Protein AF-C6IWS1-F1 (afdb_monomer_lite)

pLDDT: mean 84.77, std 17.76, range [35.88, 97.5]

Sequence (103 aa):
MAEHKGQDNEITSKDKYSTTLEITSLSGERTFRQISFFKEVGQAPNMGDFIQLIKTELGEEVEIETLQPYWVFKTVLGHPTNIKNIRVVRTMKDNTFQKVTLL

Radius of gyration: 18.05 Å; chains: 1; bounding box: 30×35×63 Å

Foldseek 3Di:
DDDPPDPPQPFQKKWKKKWWKWWQFPVRDTDIDIDMDIDGPPDDDDPVNVQVVCCVPVVFHWDFDDDPPWTKIAGDPPPDDRTGIMTTDDMDIPPVDTDGDGD

Secondary structure (DSSP, 8-state):
-----------EEEEEEEEEEEEEETT--EEEEEEEEEEETTPPP-HHHHHHHHHHHH---EEEEE-SSS-EEEEPTTS--SEEEEEEEEEEE-TT--EEE--

Structure (mmCIF, N/CA/C/O backbone):
data_AF-C6IWS1-F1
#
_entry.id   AF-C6IWS1-F1
#
loop_
_atom_site.group_PDB
_atom_site.id
_atom_site.type_symbol
_atom_site.label_atom_id
_atom_site.label_alt_id
_atom_site.label_comp_id
_atom_site.label_asym_id
_atom_site.label_entity_id
_atom_site.label_seq_id
_atom_site.pdbx_PDB_ins_code
_atom_site.Cartn_x
_atom_site.Cartn_y
_atom_site.Cartn_z
_atom_site.occupancy
_atom_site.B_iso_or_equiv
_atom_site.auth_seq_id
_atom_site.auth_comp_id
_atom_site.auth_asym_id
_atom_site.auth_atom_id
_atom_site.pdbx_PDB_model_num
ATOM 1 N N . MET A 1 1 ? 5.738 25.573 48.017 1.00 38.41 1 MET A N 1
ATOM 2 C CA . MET A 1 1 ? 4.521 25.088 47.337 1.00 38.41 1 MET A CA 1
ATOM 3 C C . MET A 1 1 ? 4.994 24.301 46.132 1.00 38.41 1 MET A C 1
ATOM 5 O O . MET A 1 1 ? 5.555 24.901 45.230 1.00 38.41 1 MET A O 1
ATOM 9 N N . ALA A 1 2 ? 4.946 22.971 46.205 1.00 35.88 2 ALA A N 1
ATOM 10 C CA . ALA A 1 2 ? 5.391 22.096 45.126 1.00 35.88 2 ALA A CA 1
ATOM 11 C C . ALA A 1 2 ? 4.188 21.796 44.225 1.00 35.88 2 ALA A C 1
ATOM 13 O O . ALA A 1 2 ? 3.195 21.242 44.691 1.00 35.88 2 ALA A O 1
ATOM 14 N N . GLU A 1 3 ? 4.262 22.209 42.963 1.00 39.03 3 GLU A N 1
ATOM 15 C CA . GLU A 1 3 ? 3.278 21.863 41.942 1.00 39.03 3 GLU A CA 1
ATOM 16 C C . GLU A 1 3 ? 3.522 20.418 41.495 1.00 39.03 3 GLU A C 1
ATOM 18 O O . GLU A 1 3 ? 4.516 20.105 40.838 1.00 39.03 3 GLU A O 1
ATOM 23 N N . HIS A 1 4 ? 2.613 19.520 41.871 1.00 39.94 4 HIS A N 1
ATOM 24 C CA . HIS A 1 4 ? 2.495 18.208 41.251 1.00 39.94 4 HIS A CA 1
ATOM 25 C C . HIS A 1 4 ? 1.990 18.393 39.814 1.00 39.94 4 HIS A C 1
ATOM 27 O O . HIS A 1 4 ? 0.794 18.567 39.590 1.00 39.94 4 HIS A O 1
ATOM 33 N N . LYS A 1 5 ? 2.893 18.350 38.829 1.00 41.19 5 LYS A N 1
ATOM 34 C CA . LYS A 1 5 ? 2.515 18.097 37.433 1.00 41.19 5 LYS A CA 1
ATOM 35 C C . LYS A 1 5 ? 2.123 16.627 37.316 1.00 41.19 5 LYS A C 1
ATOM 37 O O . LYS A 1 5 ? 2.993 15.758 37.328 1.00 41.19 5 LYS A O 1
ATOM 42 N N . GLY A 1 6 ? 0.821 16.360 37.256 1.00 40.94 6 GLY A N 1
ATOM 43 C CA . GLY A 1 6 ? 0.311 15.068 36.814 1.00 40.94 6 GLY A CA 1
ATOM 44 C C . GLY A 1 6 ? 0.860 14.777 35.420 1.00 40.94 6 GLY A C 1
ATOM 45 O O . GLY A 1 6 ? 0.783 15.623 34.532 1.00 40.94 6 GLY A O 1
ATOM 46 N N . GLN A 1 7 ? 1.489 13.619 35.256 1.00 42.38 7 GLN A N 1
ATOM 47 C CA . GLN A 1 7 ? 1.710 13.050 33.936 1.00 42.38 7 GLN A CA 1
ATOM 48 C C . GLN A 1 7 ? 0.332 12.633 33.425 1.00 42.38 7 GLN A C 1
ATOM 50 O O . GLN A 1 7 ? -0.258 11.685 33.940 1.00 42.38 7 GLN A O 1
ATOM 55 N N . ASP A 1 8 ? -0.213 13.390 32.476 1.00 39.28 8 ASP A N 1
ATOM 56 C CA . ASP A 1 8 ? -1.368 12.955 31.703 1.00 39.28 8 ASP A CA 1
ATOM 57 C C . ASP A 1 8 ? -0.926 11.737 30.880 1.00 39.28 8 ASP A C 1
ATOM 59 O O . ASP A 1 8 ? -0.294 11.870 29.831 1.00 39.28 8 ASP A O 1
ATOM 63 N N . ASN A 1 9 ? -1.197 10.535 31.390 1.00 45.12 9 ASN A N 1
ATOM 64 C CA . ASN A 1 9 ? -1.063 9.297 30.630 1.00 45.12 9 ASN A CA 1
ATOM 65 C C . ASN A 1 9 ? -2.111 9.322 29.508 1.00 45.12 9 ASN A C 1
ATOM 67 O O . ASN A 1 9 ? -3.259 8.907 29.690 1.00 45.12 9 ASN A O 1
ATOM 71 N N . GLU A 1 10 ? -1.739 9.871 28.355 1.00 51.94 10 GLU A N 1
ATOM 72 C CA . GLU A 1 10 ? -2.597 9.944 27.179 1.00 51.94 10 GLU A CA 1
ATOM 73 C C . GLU A 1 10 ? -2.844 8.518 26.659 1.00 51.94 10 GLU A C 1
ATOM 75 O O . GLU A 1 10 ? -1.956 7.857 26.118 1.00 51.94 10 GLU A O 1
ATOM 80 N N . ILE A 1 11 ? -4.060 8.002 26.862 1.00 54.16 11 ILE A N 1
ATOM 81 C CA . ILE A 1 11 ? -4.461 6.685 26.355 1.00 54.16 11 ILE A CA 1
ATOM 82 C C . ILE A 1 11 ? -4.619 6.790 24.839 1.00 54.16 11 ILE A C 1
ATOM 84 O O . ILE A 1 11 ? -5.693 7.113 24.327 1.00 54.16 11 ILE A O 1
ATOM 88 N N . THR A 1 12 ? -3.555 6.494 24.098 1.00 64.25 12 THR A N 1
ATOM 89 C CA . THR A 1 12 ? -3.608 6.433 22.636 1.00 64.25 12 THR A CA 1
ATOM 90 C C . THR A 1 12 ? -4.254 5.112 22.208 1.00 64.25 12 THR A C 1
ATOM 92 O O . THR A 1 12 ? -3.614 4.057 22.119 1.00 64.25 12 THR A O 1
ATOM 95 N N . SER A 1 13 ? -5.566 5.141 21.984 1.00 76.81 13 SER A N 1
ATOM 96 C CA . SER A 1 13 ? -6.309 3.984 21.477 1.00 76.81 13 SER A CA 1
ATOM 97 C C . SER A 1 13 ? -6.126 3.867 19.964 1.00 76.81 13 SER A C 1
ATOM 99 O O . SER A 1 13 ? -6.320 4.844 19.242 1.00 76.81 13 SER A O 1
ATOM 101 N N . LYS A 1 14 ? -5.793 2.666 19.465 1.00 87.31 14 LYS A N 1
ATOM 102 C CA . LYS A 1 14 ? -5.548 2.432 18.030 1.00 87.31 14 LYS A CA 1
ATOM 103 C C . LYS A 1 14 ? -6.510 1.415 17.420 1.00 87.31 14 LYS A C 1
ATOM 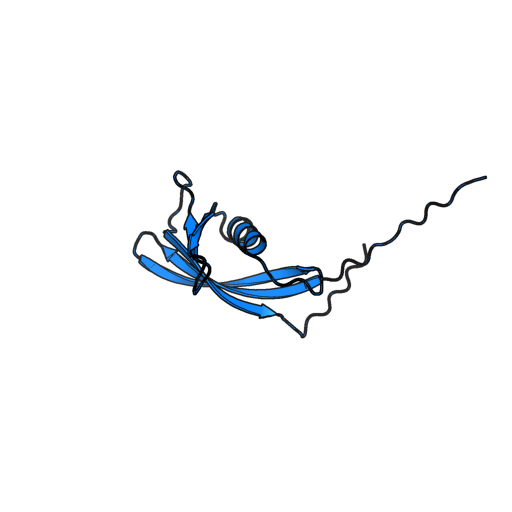105 O O . LYS A 1 14 ? -6.668 0.313 17.941 1.00 87.31 14 LYS A O 1
ATOM 110 N N . ASP A 1 15 ? -7.069 1.765 16.267 1.00 90.31 15 ASP A N 1
ATOM 111 C CA . ASP A 1 15 ? -7.778 0.862 15.366 1.00 90.31 15 ASP A CA 1
ATOM 112 C C . ASP A 1 15 ? -6.775 0.079 14.509 1.00 90.31 15 ASP A C 1
ATOM 114 O O . ASP A 1 15 ? -5.778 0.624 14.028 1.00 90.31 15 ASP A O 1
ATOM 118 N N . LYS A 1 16 ? -7.053 -1.205 14.273 1.00 93.31 16 LYS A N 1
ATOM 119 C CA . LYS A 1 16 ? -6.266 -2.047 13.367 1.00 93.31 16 LYS A CA 1
ATOM 120 C C . LYS A 1 16 ? -6.959 -2.158 12.017 1.00 93.31 16 LYS A C 1
ATOM 122 O O . LYS A 1 16 ? -8.159 -2.415 11.939 1.00 93.31 16 LYS A O 1
ATOM 127 N N . TYR A 1 17 ? -6.182 -2.019 10.955 1.00 94.94 17 TYR A N 1
ATOM 128 C CA . TYR A 1 17 ? -6.617 -2.195 9.579 1.00 94.94 17 TYR A CA 1
ATOM 129 C C . TYR A 1 17 ? -5.786 -3.278 8.904 1.00 94.94 17 TYR A C 1
ATOM 131 O O . TYR A 1 17 ? -4.603 -3.442 9.194 1.00 94.94 17 TYR A O 1
ATOM 139 N N . SER A 1 18 ? -6.403 -4.003 7.977 1.00 95.88 18 SER A N 1
ATOM 140 C CA . SER A 1 18 ? -5.729 -4.907 7.054 1.00 95.88 18 SER A CA 1
ATOM 141 C C . SER A 1 18 ? -5.968 -4.432 5.628 1.00 95.88 18 SER A C 1
ATOM 143 O O . SER A 1 18 ? -7.115 -4.232 5.225 1.00 95.88 18 SER A O 1
ATOM 145 N N . THR A 1 19 ? -4.896 -4.238 4.866 1.00 96.25 19 THR A N 1
ATOM 146 C CA . THR A 1 19 ? -4.948 -3.838 3.461 1.00 96.25 19 THR A CA 1
ATOM 147 C C . THR A 1 19 ? -4.317 -4.889 2.559 1.00 96.25 19 THR A C 1
ATOM 149 O O . THR A 1 19 ? -3.393 -5.592 2.959 1.00 96.25 19 THR A O 1
ATOM 152 N N . THR A 1 20 ? -4.840 -5.018 1.344 1.00 97.00 20 THR A N 1
ATOM 153 C CA . THR A 1 20 ? -4.270 -5.834 0.270 1.00 97.00 20 THR A CA 1
ATOM 154 C C . THR A 1 20 ? -3.670 -4.912 -0.777 1.00 97.00 20 THR A C 1
ATOM 156 O O . THR A 1 20 ? -4.383 -4.091 -1.363 1.00 97.00 20 THR A O 1
ATOM 159 N N . LEU A 1 21 ? -2.374 -5.078 -1.020 1.00 96.81 21 LEU A N 1
ATOM 160 C CA . LEU A 1 21 ? -1.633 -4.397 -2.071 1.00 96.81 21 LEU A CA 1
ATOM 161 C C . LEU A 1 21 ? -1.446 -5.347 -3.254 1.00 96.81 21 LEU A C 1
ATOM 163 O O . LEU A 1 21 ? -0.983 -6.472 -3.073 1.00 96.81 21 LEU A O 1
ATOM 167 N N . GLU A 1 22 ? -1.793 -4.891 -4.452 1.00 97.50 22 GLU A N 1
ATOM 168 C CA . GLU A 1 22 ? -1.374 -5.502 -5.715 1.00 97.50 22 GLU A CA 1
ATOM 169 C C . GLU A 1 22 ? -0.076 -4.819 -6.152 1.00 97.50 22 GLU A C 1
ATOM 171 O O . GLU A 1 22 ? -0.046 -3.604 -6.338 1.00 97.50 22 GLU A O 1
ATOM 176 N N . ILE A 1 23 ? 0.995 -5.592 -6.289 1.00 97.44 23 ILE A N 1
ATOM 177 C CA . ILE A 1 23 ? 2.325 -5.117 -6.666 1.00 97.44 23 ILE A CA 1
ATOM 178 C C . ILE A 1 23 ? 2.609 -5.632 -8.072 1.00 97.44 23 ILE A C 1
ATOM 180 O O . ILE A 1 23 ? 2.671 -6.845 -8.289 1.00 97.44 23 ILE A O 1
ATOM 184 N N . THR A 1 24 ? 2.789 -4.713 -9.018 1.00 97.06 24 THR A N 1
ATOM 185 C CA . THR A 1 24 ? 3.203 -5.039 -10.385 1.00 97.06 24 THR A CA 1
ATOM 186 C C . THR A 1 24 ? 4.695 -4.786 -10.520 1.00 97.06 24 THR A C 1
ATOM 188 O O . THR A 1 24 ? 5.147 -3.663 -10.299 1.00 97.06 24 THR A O 1
ATOM 191 N N . SER A 1 25 ? 5.465 -5.797 -10.909 1.00 96.19 25 SER A N 1
ATOM 192 C CA . SER A 1 25 ? 6.896 -5.651 -11.180 1.00 96.19 25 SER A CA 1
ATOM 193 C C . SER A 1 25 ? 7.162 -4.941 -12.515 1.00 96.19 25 SER A C 1
ATOM 195 O O . SER A 1 25 ? 6.270 -4.770 -13.352 1.00 96.19 25 SER A O 1
ATOM 197 N N . LEU A 1 26 ? 8.420 -4.575 -12.768 1.00 93.12 26 LEU A N 1
ATOM 198 C CA . LEU A 1 26 ? 8.856 -4.059 -14.072 1.00 93.12 26 LEU A CA 1
ATOM 199 C C . LEU A 1 26 ? 8.653 -5.069 -15.218 1.00 93.12 26 LEU A C 1
ATOM 201 O O . LEU A 1 26 ? 8.430 -4.649 -16.353 1.00 93.12 26 LEU A O 1
ATOM 205 N N . SER A 1 27 ? 8.670 -6.379 -14.936 1.00 94.94 27 SER A N 1
ATOM 206 C CA . SER A 1 27 ? 8.371 -7.432 -15.923 1.00 94.94 27 SER A CA 1
ATOM 207 C C . SER A 1 27 ? 6.871 -7.605 -16.194 1.00 94.94 27 SER A C 1
ATOM 209 O O . SER A 1 27 ? 6.495 -8.330 -17.112 1.00 94.94 27 SER A O 1
ATOM 211 N N . GLY A 1 28 ? 6.008 -6.936 -15.421 1.00 93.75 28 GLY A N 1
ATOM 212 C CA . GLY A 1 28 ? 4.552 -7.036 -15.525 1.00 93.75 28 GLY A CA 1
ATOM 213 C C . GLY A 1 28 ? 3.934 -8.162 -14.693 1.00 93.75 28 GLY A C 1
ATOM 214 O O . GLY A 1 28 ? 2.713 -8.326 -14.720 1.00 93.75 28 GLY A O 1
ATOM 215 N 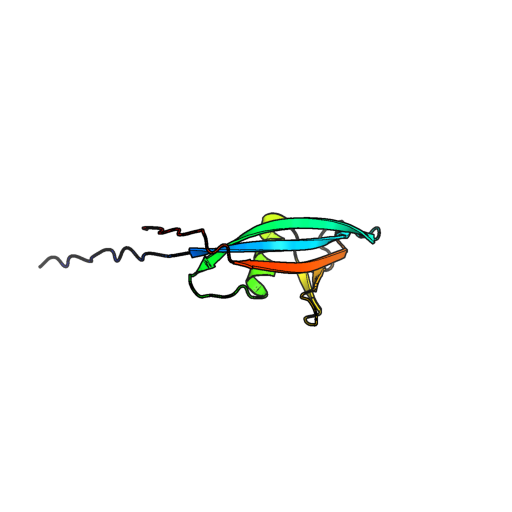N . GLU A 1 29 ? 4.740 -8.911 -13.940 1.00 97.06 29 GLU A N 1
ATOM 216 C CA . GLU A 1 29 ? 4.249 -9.904 -12.985 1.00 97.06 29 GLU A CA 1
ATOM 217 C C . GLU A 1 29 ? 3.482 -9.217 -11.850 1.00 97.06 29 GLU A C 1
ATOM 219 O O . GLU A 1 29 ? 3.896 -8.167 -11.354 1.00 97.06 29 GLU A O 1
ATOM 224 N N . ARG A 1 30 ? 2.354 -9.809 -11.442 1.00 97.50 30 ARG A N 1
ATOM 225 C CA . ARG A 1 30 ? 1.506 -9.286 -10.367 1.00 97.50 30 ARG A CA 1
ATOM 226 C C . ARG A 1 30 ? 1.544 -10.203 -9.162 1.00 97.50 30 ARG A C 1
ATOM 228 O O . ARG A 1 30 ? 1.265 -11.393 -9.276 1.00 97.50 30 ARG A O 1
ATOM 235 N N . THR A 1 31 ? 1.802 -9.618 -8.002 1.00 97.38 31 THR A N 1
ATOM 236 C CA . THR A 1 31 ? 1.750 -10.305 -6.710 1.00 97.38 31 THR A CA 1
ATOM 237 C C . THR A 1 31 ? 0.823 -9.559 -5.759 1.00 97.38 31 THR A C 1
ATOM 239 O O . THR A 1 31 ? 0.626 -8.351 -5.885 1.00 97.38 31 THR A O 1
ATOM 242 N N . PHE A 1 32 ? 0.224 -10.279 -4.813 1.00 96.75 32 PHE A N 1
ATOM 243 C CA . PHE A 1 32 ? -0.674 -9.699 -3.817 1.00 96.75 32 PHE A CA 1
ATOM 244 C C . PHE A 1 32 ? -0.071 -9.872 -2.430 1.00 96.75 32 PHE A C 1
ATOM 246 O O . PHE A 1 32 ? 0.286 -10.985 -2.044 1.00 96.75 32 PHE A O 1
ATOM 253 N N . ARG A 1 33 ? 0.015 -8.782 -1.665 1.00 96.44 33 ARG A N 1
ATOM 254 C CA . ARG A 1 33 ? 0.512 -8.801 -0.286 1.00 96.44 33 ARG A CA 1
ATOM 255 C C . ARG A 1 33 ? -0.528 -8.207 0.652 1.00 96.44 33 ARG A C 1
ATOM 257 O O . ARG A 1 33 ? -0.980 -7.080 0.458 1.00 96.44 33 ARG A O 1
ATOM 264 N N . GLN A 1 34 ? -0.895 -8.968 1.680 1.00 96.81 34 GLN A N 1
ATOM 265 C CA . GLN A 1 34 ? -1.753 -8.488 2.756 1.00 96.81 34 GLN A CA 1
ATOM 266 C C . GLN A 1 34 ? -0.891 -7.953 3.900 1.00 96.81 34 GLN A C 1
ATOM 268 O O . GLN A 1 34 ? 0.035 -8.623 4.352 1.00 96.81 34 GLN A O 1
ATOM 273 N N . ILE A 1 35 ? -1.194 -6.745 4.362 1.00 95.62 35 ILE A N 1
ATOM 274 C CA . ILE A 1 35 ? -0.430 -6.039 5.392 1.00 95.62 35 ILE A CA 1
ATOM 275 C C . ILE A 1 35 ? -1.404 -5.498 6.435 1.00 95.62 35 ILE A C 1
ATOM 277 O O . ILE A 1 35 ? -2.496 -5.043 6.093 1.00 95.62 35 ILE A O 1
ATOM 281 N N . SER A 1 36 ? -1.028 -5.560 7.712 1.00 94.19 36 SER A N 1
ATOM 282 C CA . SER A 1 36 ? -1.796 -4.937 8.794 1.00 94.19 36 SER A CA 1
ATOM 283 C C . SER A 1 36 ? -1.092 -3.684 9.301 1.00 94.19 36 SER A C 1
ATOM 285 O O . SER A 1 36 ? 0.121 -3.694 9.466 1.00 94.19 36 SER A O 1
ATOM 287 N N . PHE A 1 37 ? -1.850 -2.629 9.583 1.00 93.81 37 PHE A N 1
ATOM 288 C CA . PHE A 1 37 ? -1.334 -1.380 10.142 1.00 93.81 37 PHE A CA 1
ATOM 289 C C . PHE A 1 37 ? -2.329 -0.775 11.135 1.00 93.81 37 PHE A C 1
ATOM 291 O O . PHE A 1 37 ? -3.485 -1.195 11.212 1.00 93.81 37 PHE A O 1
ATOM 298 N N . PHE A 1 38 ? -1.866 0.193 11.922 1.00 91.94 38 PHE A N 1
ATOM 299 C CA . PHE A 1 38 ? -2.652 0.820 12.982 1.00 91.94 38 PHE A CA 1
ATOM 300 C C . PHE A 1 38 ? -2.906 2.292 12.679 1.00 91.94 38 PHE A C 1
ATOM 302 O O . PHE A 1 38 ? -2.032 2.983 12.157 1.00 91.94 38 PHE A O 1
ATOM 309 N N . LYS A 1 39 ? -4.086 2.772 13.060 1.00 91.25 39 LYS A N 1
ATOM 310 C CA . LYS A 1 39 ? -4.481 4.181 13.009 1.00 91.25 39 LYS A CA 1
ATOM 311 C C . LYS A 1 39 ? -5.071 4.591 14.344 1.00 91.25 39 LYS A C 1
ATOM 313 O O . LYS A 1 39 ? -5.541 3.742 15.095 1.00 91.25 39 LYS A O 1
ATOM 318 N N . GLU A 1 40 ? -5.062 5.884 14.624 1.00 88.50 40 GLU A N 1
ATOM 319 C CA . GLU A 1 40 ? -5.811 6.420 15.758 1.00 88.50 40 GLU A CA 1
ATOM 320 C C . GLU A 1 40 ? -7.296 6.072 15.622 1.00 88.50 40 GLU A C 1
ATOM 322 O O . GLU A 1 40 ? -7.839 6.050 14.510 1.00 88.50 40 GLU A O 1
ATOM 327 N N . VAL A 1 41 ? -7.939 5.751 16.746 1.00 86.69 41 VAL A N 1
ATOM 328 C CA . VAL A 1 41 ? -9.344 5.323 16.750 1.00 86.69 41 VAL A CA 1
ATOM 329 C C . VAL A 1 41 ? -10.236 6.360 16.070 1.00 86.69 41 VAL A C 1
ATOM 331 O O . VAL A 1 41 ? -10.144 7.560 16.322 1.00 86.69 41 VAL A O 1
ATOM 334 N N . GLY A 1 42 ? -11.116 5.883 15.188 1.00 85.19 42 GLY A N 1
ATOM 335 C CA . GLY A 1 42 ? -12.062 6.724 14.451 1.00 85.19 42 GLY A CA 1
ATOM 336 C C . GLY A 1 42 ? -11.479 7.399 13.207 1.00 85.19 42 GLY A C 1
ATOM 337 O O . GLY A 1 42 ? -12.238 7.966 12.422 1.00 85.19 42 GLY A O 1
ATOM 338 N N . GLN A 1 43 ? -10.167 7.300 12.967 1.00 90.50 43 GLN A N 1
ATOM 339 C CA . GLN A 1 43 ? -9.562 7.787 11.731 1.00 90.50 43 GLN A CA 1
ATOM 340 C C . GLN A 1 43 ? -9.584 6.714 10.641 1.00 90.50 43 GLN A C 1
ATOM 342 O O . GLN A 1 43 ? -9.129 5.582 10.834 1.00 90.50 43 GLN A O 1
ATOM 347 N N . ALA A 1 44 ? -10.078 7.092 9.462 1.00 91.38 44 ALA A N 1
ATOM 348 C CA . ALA A 1 44 ? -9.964 6.275 8.263 1.00 91.38 44 ALA A CA 1
ATOM 349 C C . ALA A 1 44 ? -8.541 6.377 7.674 1.00 91.38 44 ALA A C 1
ATOM 351 O O . ALA A 1 44 ? -7.929 7.449 7.743 1.00 91.38 44 ALA A O 1
ATOM 352 N N . PRO A 1 45 ? -8.015 5.300 7.066 1.00 93.56 45 PRO A N 1
ATOM 353 C CA . PRO A 1 45 ? -6.768 5.359 6.320 1.00 93.56 45 PRO A CA 1
ATOM 354 C C . PRO A 1 45 ? -6.845 6.370 5.179 1.00 93.56 45 PRO A C 1
ATOM 356 O O . PRO A 1 45 ? -7.806 6.391 4.407 1.00 93.56 45 PRO A O 1
ATOM 359 N N . ASN A 1 46 ? -5.809 7.187 5.063 1.00 93.25 46 ASN A N 1
ATOM 360 C CA . ASN A 1 46 ? -5.644 8.167 4.007 1.00 93.25 46 ASN A CA 1
ATOM 361 C C . ASN A 1 46 ? -4.412 7.847 3.152 1.00 93.25 46 ASN A C 1
ATOM 363 O O . ASN A 1 46 ? -3.660 6.909 3.406 1.00 93.25 46 ASN A O 1
ATOM 367 N N . MET A 1 47 ? -4.215 8.632 2.102 1.00 92.25 47 MET A N 1
ATOM 368 C CA . MET A 1 47 ? -3.144 8.417 1.134 1.00 92.25 47 MET A CA 1
ATOM 369 C C . MET A 1 47 ? -1.742 8.470 1.751 1.00 92.25 47 MET A C 1
ATOM 371 O O . MET A 1 47 ? -0.891 7.660 1.392 1.00 92.25 47 MET A O 1
ATOM 375 N N . GLY A 1 48 ? -1.515 9.379 2.703 1.00 93.44 48 GLY A N 1
ATOM 376 C CA . GLY A 1 48 ? -0.247 9.481 3.424 1.00 93.44 48 GLY A CA 1
ATOM 377 C C . GLY A 1 48 ? 0.057 8.223 4.235 1.00 93.44 48 GLY A C 1
ATOM 378 O O . GLY A 1 48 ? 1.203 7.782 4.264 1.00 93.44 48 GLY A O 1
ATOM 379 N N . ASP A 1 49 ? -0.972 7.586 4.803 1.00 94.75 49 ASP A N 1
ATOM 380 C CA . ASP A 1 49 ? -0.807 6.319 5.521 1.00 94.75 49 ASP A CA 1
ATOM 381 C C . ASP A 1 49 ? -0.311 5.204 4.594 1.00 94.75 49 ASP A C 1
ATOM 383 O O . ASP A 1 49 ? 0.554 4.426 4.984 1.00 94.75 49 ASP A O 1
ATOM 387 N N . PHE A 1 50 ? -0.810 5.135 3.355 1.00 95.56 50 PHE A N 1
ATOM 388 C CA . PHE A 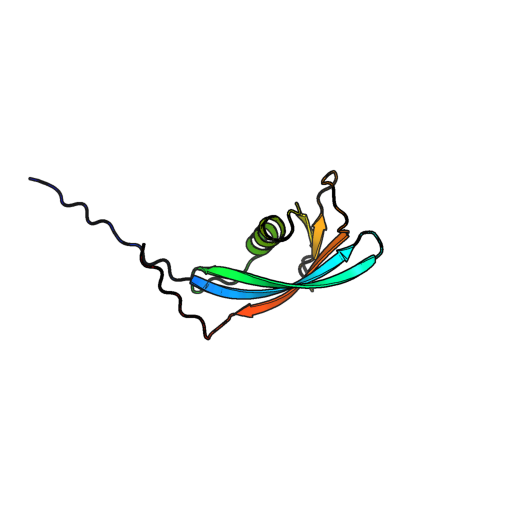1 50 ? -0.358 4.127 2.390 1.00 95.56 50 PHE A CA 1
ATOM 389 C C . PHE A 1 50 ? 1.038 4.416 1.844 1.00 95.56 50 PHE A C 1
ATOM 391 O O . PHE A 1 50 ? 1.810 3.477 1.676 1.00 95.56 50 PHE A O 1
ATOM 398 N N . ILE A 1 51 ? 1.392 5.685 1.618 1.00 95.50 51 ILE A N 1
ATOM 399 C CA . ILE A 1 51 ? 2.765 6.067 1.249 1.00 95.50 51 ILE A CA 1
ATOM 400 C C . ILE A 1 51 ? 3.733 5.631 2.353 1.00 95.50 51 ILE A C 1
ATOM 402 O O . ILE A 1 51 ? 4.738 4.976 2.074 1.00 95.50 51 ILE A O 1
ATOM 406 N N . GLN A 1 52 ? 3.399 5.928 3.613 1.00 95.56 52 GLN A N 1
ATOM 407 C CA . GLN A 1 52 ? 4.209 5.514 4.753 1.00 95.56 52 GLN A CA 1
ATOM 408 C C . GLN A 1 52 ? 4.291 3.987 4.857 1.00 95.56 52 GLN A C 1
ATOM 410 O O . GLN A 1 52 ? 5.382 3.459 5.040 1.00 95.56 52 GLN A O 1
ATOM 415 N N . LEU A 1 53 ? 3.166 3.283 4.700 1.00 95.50 53 LEU A N 1
ATOM 416 C CA . LEU A 1 53 ? 3.106 1.823 4.754 1.00 95.50 53 LEU A CA 1
ATOM 417 C C . LEU A 1 53 ? 3.994 1.173 3.688 1.00 95.50 53 LEU A C 1
ATOM 419 O O . LEU A 1 53 ? 4.745 0.251 3.989 1.00 95.50 53 LEU A O 1
ATOM 423 N N . ILE A 1 54 ? 3.918 1.657 2.447 1.00 96.00 54 ILE A N 1
ATOM 424 C CA . ILE A 1 54 ? 4.733 1.173 1.329 1.00 96.00 54 ILE A CA 1
ATOM 425 C C . ILE A 1 54 ? 6.218 1.397 1.629 1.00 96.00 54 ILE A C 1
ATOM 427 O O . ILE A 1 54 ? 7.018 0.469 1.495 1.00 96.00 54 ILE A O 1
ATOM 431 N N . LYS A 1 55 ? 6.578 2.583 2.128 1.00 95.12 55 LYS A N 1
ATOM 432 C CA . LYS A 1 55 ? 7.955 2.888 2.517 1.00 95.12 55 LYS A CA 1
ATOM 433 C C . LYS A 1 55 ? 8.463 1.969 3.629 1.00 95.12 55 LYS A C 1
ATOM 435 O O . LYS A 1 55 ? 9.580 1.473 3.534 1.00 95.12 55 LYS A O 1
ATOM 440 N N . THR A 1 56 ? 7.665 1.709 4.665 1.00 95.12 56 THR A N 1
ATOM 441 C CA . THR A 1 56 ? 8.100 0.889 5.809 1.00 95.12 56 THR A CA 1
ATOM 442 C C . THR A 1 56 ? 8.122 -0.608 5.516 1.00 95.12 56 THR A C 1
ATOM 444 O O . THR A 1 56 ? 9.004 -1.303 6.004 1.00 95.12 56 THR A O 1
ATOM 447 N N . GLU A 1 57 ? 7.166 -1.119 4.738 1.00 94.75 57 GLU A N 1
ATOM 448 C CA . GLU A 1 57 ? 6.971 -2.565 4.545 1.00 94.75 57 GLU A CA 1
ATOM 449 C C . GLU A 1 57 ? 7.612 -3.115 3.268 1.00 94.75 57 GLU A C 1
ATOM 451 O O . GLU A 1 57 ? 7.893 -4.319 3.187 1.00 94.75 57 GLU A O 1
ATOM 456 N N . LEU A 1 58 ? 7.787 -2.254 2.259 1.00 92.62 58 LEU A N 1
ATOM 457 C CA . LEU A 1 58 ? 8.386 -2.597 0.966 1.00 92.62 58 LEU A CA 1
ATOM 458 C C . LEU A 1 58 ? 9.738 -1.904 0.740 1.00 92.62 58 LEU A C 1
ATOM 460 O O . LEU A 1 58 ? 10.476 -2.334 -0.136 1.00 92.62 58 LEU A O 1
ATOM 464 N N . GLY A 1 59 ? 10.085 -0.870 1.518 1.00 93.19 59 GLY A N 1
ATOM 465 C CA . GLY A 1 59 ? 11.315 -0.095 1.304 1.00 93.19 59 GLY A CA 1
ATOM 466 C C . GLY A 1 59 ? 11.256 0.814 0.074 1.00 93.19 59 GLY A C 1
ATOM 467 O O . GLY A 1 59 ? 12.291 1.246 -0.429 1.00 93.19 59 GLY A O 1
ATOM 468 N N . GLU A 1 60 ? 10.050 1.082 -0.426 1.00 94.00 60 GLU A N 1
ATOM 469 C CA . GLU A 1 60 ? 9.835 1.795 -1.680 1.00 94.00 60 GLU A CA 1
ATOM 470 C C . GLU A 1 60 ? 9.492 3.260 -1.444 1.00 94.00 60 GLU A C 1
ATOM 472 O O . GLU A 1 60 ? 8.624 3.597 -0.633 1.00 94.00 60 GLU A O 1
ATOM 477 N N . GLU A 1 61 ? 10.142 4.138 -2.201 1.00 93.94 61 GLU A N 1
ATOM 478 C CA . GLU A 1 61 ? 9.741 5.535 -2.288 1.00 93.94 61 GLU A CA 1
ATOM 479 C C . GLU A 1 61 ? 8.769 5.703 -3.448 1.00 93.94 61 GLU A C 1
ATOM 481 O O . GLU A 1 61 ? 9.090 5.389 -4.596 1.00 93.94 61 GLU A O 1
ATOM 486 N N . VAL A 1 62 ? 7.560 6.181 -3.145 1.00 95.38 62 VAL A N 1
ATOM 487 C CA . VAL A 1 62 ? 6.469 6.241 -4.116 1.00 95.38 62 VAL A CA 1
ATOM 488 C C . VAL A 1 62 ? 5.821 7.611 -4.208 1.00 95.38 62 VAL A C 1
ATOM 490 O O . VAL A 1 62 ? 5.740 8.361 -3.237 1.00 95.38 62 VAL A O 1
ATOM 493 N N . GLU A 1 63 ? 5.290 7.888 -5.389 1.00 94.44 63 GLU A N 1
ATOM 494 C CA . GLU A 1 63 ? 4.424 9.018 -5.682 1.00 94.44 63 GLU A CA 1
ATOM 495 C C . GLU A 1 63 ? 3.088 8.530 -6.251 1.00 94.44 63 GLU A C 1
ATOM 497 O O . GLU A 1 63 ? 2.930 7.384 -6.681 1.00 94.44 63 GLU A O 1
ATOM 502 N N . ILE A 1 64 ? 2.093 9.407 -6.232 1.00 93.31 64 ILE A N 1
ATOM 503 C CA . ILE A 1 64 ? 0.742 9.080 -6.682 1.00 93.31 64 ILE A CA 1
ATOM 504 C C . ILE A 1 64 ? 0.722 9.044 -8.209 1.00 93.31 64 ILE A C 1
ATOM 506 O O . ILE A 1 64 ? 1.108 10.007 -8.868 1.00 93.31 64 ILE A O 1
ATOM 510 N N . GLU A 1 65 ? 0.222 7.948 -8.772 1.00 92.12 65 GLU A N 1
ATOM 511 C CA . GLU A 1 65 ? -0.034 7.824 -10.208 1.00 92.12 65 GLU A CA 1
ATOM 512 C C . GLU A 1 65 ? -1.505 8.104 -10.529 1.00 92.12 65 GLU A C 1
ATOM 514 O O . GLU A 1 65 ? -1.822 8.821 -11.475 1.00 92.12 65 GLU A O 1
ATOM 519 N N . THR A 1 66 ? -2.434 7.532 -9.758 1.00 90.06 66 THR A N 1
ATOM 520 C CA . THR A 1 66 ? -3.878 7.649 -10.009 1.00 90.06 66 THR A CA 1
ATOM 521 C C . THR A 1 66 ? -4.661 7.576 -8.702 1.00 90.06 66 THR A C 1
ATOM 523 O O . THR A 1 66 ? -4.337 6.786 -7.819 1.00 90.06 66 THR A O 1
ATOM 526 N N . LEU A 1 67 ? -5.704 8.405 -8.585 1.00 83.00 67 LEU A N 1
ATOM 527 C CA . LEU A 1 67 ? -6.541 8.518 -7.383 1.00 83.00 67 LEU A CA 1
ATOM 528 C C . LEU A 1 67 ? -7.911 7.832 -7.505 1.00 83.00 67 LEU A C 1
ATOM 530 O O . LEU A 1 67 ? -8.547 7.577 -6.485 1.00 83.00 67 LEU A O 1
ATOM 534 N N . GLN A 1 68 ? -8.395 7.559 -8.722 1.00 80.62 68 GLN A N 1
ATOM 535 C CA . GLN A 1 68 ? -9.714 6.961 -8.961 1.00 80.62 68 GLN A CA 1
ATOM 536 C C . GLN A 1 68 ? -9.678 5.985 -10.147 1.00 80.62 68 GLN A C 1
ATOM 538 O O . GLN A 1 68 ? -9.002 6.267 -11.134 1.00 80.62 68 GLN A O 1
ATOM 543 N N . PRO A 1 69 ? -10.408 4.854 -10.097 1.00 77.88 69 PRO A N 1
ATOM 544 C CA . PRO A 1 69 ? -11.240 4.363 -8.987 1.00 77.88 69 PRO A CA 1
ATOM 545 C C . PRO A 1 69 ? -10.440 3.720 -7.836 1.00 77.88 69 PRO A C 1
ATOM 547 O O . PRO A 1 69 ? -11.021 3.372 -6.813 1.00 77.88 69 PRO A O 1
ATOM 550 N N . TYR A 1 70 ? -9.120 3.583 -7.987 1.00 83.06 70 TYR A N 1
ATOM 551 C CA . TYR A 1 70 ? -8.215 3.006 -6.990 1.00 83.06 70 TYR A CA 1
ATOM 552 C C . TYR A 1 70 ? -7.026 3.930 -6.747 1.00 83.06 70 TYR A C 1
ATOM 554 O O . TYR A 1 70 ? -6.640 4.685 -7.640 1.00 83.06 70 TYR A O 1
ATOM 562 N N . TRP A 1 71 ? -6.417 3.824 -5.566 1.00 92.69 71 TRP A N 1
ATOM 563 C CA . TRP A 1 71 ? -5.145 4.485 -5.283 1.00 92.69 71 TRP A CA 1
ATOM 564 C C . TRP A 1 71 ? -4.013 3.647 -5.856 1.00 92.69 71 TRP A C 1
ATOM 566 O O . TRP A 1 71 ? -3.777 2.516 -5.421 1.00 92.69 71 TRP A O 1
ATOM 576 N N . VAL A 1 72 ? -3.358 4.206 -6.869 1.00 95.31 72 VAL A N 1
ATOM 577 C CA . VAL A 1 72 ? -2.206 3.617 -7.541 1.00 95.31 72 VAL A CA 1
ATOM 578 C C . VAL A 1 72 ? -1.004 4.514 -7.300 1.00 95.31 72 VAL A C 1
ATOM 580 O O . VAL A 1 72 ? -1.060 5.726 -7.520 1.00 95.31 72 VAL A O 1
ATOM 583 N N . PHE A 1 73 ? 0.073 3.890 -6.854 1.00 96.56 73 PHE A N 1
ATOM 584 C CA . PHE A 1 73 ? 1.351 4.506 -6.566 1.00 96.56 73 PHE A CA 1
ATOM 585 C C . PHE A 1 73 ? 2.390 3.978 -7.547 1.00 96.56 73 PHE A C 1
ATOM 587 O O . PHE A 1 73 ? 2.415 2.780 -7.833 1.00 96.56 73 PHE A O 1
ATOM 594 N N . LYS A 1 74 ? 3.264 4.854 -8.028 1.00 95.19 74 LYS A N 1
ATOM 595 C CA . LYS A 1 74 ? 4.447 4.489 -8.810 1.00 95.19 74 LYS A CA 1
ATOM 596 C C . LYS A 1 74 ? 5.698 4.805 -8.009 1.00 95.19 74 LYS A C 1
ATOM 598 O O . LYS A 1 74 ? 5.694 5.713 -7.182 1.00 95.19 74 LYS A O 1
ATOM 603 N N . THR A 1 75 ? 6.761 4.060 -8.249 1.00 93.50 75 THR A N 1
ATOM 604 C CA . THR A 1 75 ? 8.054 4.316 -7.615 1.00 93.50 75 THR A CA 1
ATOM 605 C C . THR A 1 75 ? 8.662 5.614 -8.144 1.00 93.50 75 THR A C 1
ATOM 607 O O . THR A 1 75 ? 8.537 5.927 -9.332 1.00 93.50 75 THR A O 1
ATOM 610 N N . VAL A 1 76 ? 9.323 6.373 -7.272 1.00 92.19 76 VAL A N 1
ATOM 611 C CA . VAL A 1 76 ? 9.986 7.632 -7.637 1.00 92.19 76 VAL A CA 1
ATOM 612 C C . VAL A 1 76 ? 11.137 7.359 -8.608 1.00 92.19 76 VAL A C 1
ATOM 614 O O . VAL A 1 76 ? 11.864 6.370 -8.491 1.00 92.19 76 VAL A O 1
ATOM 617 N N . LEU A 1 77 ? 11.318 8.249 -9.588 1.00 85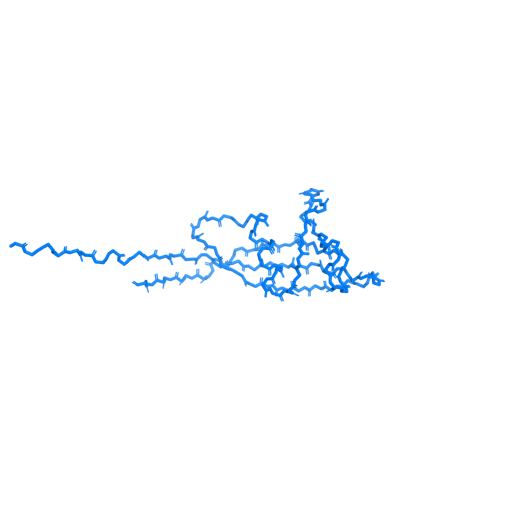.62 77 LEU A N 1
ATOM 618 C CA . LEU A 1 77 ? 12.397 8.133 -10.564 1.00 85.62 77 LEU A CA 1
ATOM 619 C C . LEU A 1 77 ? 13.768 8.165 -9.869 1.00 85.62 77 LEU A C 1
ATOM 621 O O . LEU A 1 77 ? 14.066 9.084 -9.111 1.00 85.62 77 LEU A O 1
ATOM 625 N N . GLY A 1 78 ? 14.619 7.187 -10.177 1.00 82.81 78 GLY A N 1
ATOM 626 C CA . GLY A 1 78 ? 15.972 7.087 -9.620 1.00 82.81 78 GLY A CA 1
ATOM 627 C C . GLY A 1 78 ? 16.076 6.263 -8.334 1.00 82.81 78 GLY A C 1
ATOM 628 O O . GLY A 1 78 ? 17.193 5.940 -7.937 1.00 82.81 78 GLY A O 1
ATOM 629 N N . HIS A 1 79 ? 14.953 5.859 -7.729 1.00 87.25 79 HIS A N 1
ATOM 630 C CA . HIS A 1 79 ? 14.950 4.866 -6.653 1.00 87.25 79 HIS A CA 1
ATOM 631 C C . HIS A 1 79 ? 15.209 3.463 -7.237 1.00 87.25 79 HIS A C 1
ATOM 633 O O . HIS A 1 79 ? 14.469 3.042 -8.131 1.00 87.25 79 HIS A O 1
ATOM 639 N N . PRO A 1 80 ? 16.254 2.729 -6.804 1.00 89.88 80 PRO A N 1
ATOM 640 C CA . PRO A 1 80 ? 16.509 1.376 -7.289 1.00 89.88 80 PRO A CA 1
ATOM 641 C C . PRO A 1 80 ? 15.383 0.426 -6.867 1.00 89.88 80 PRO A C 1
ATOM 643 O O . PRO A 1 80 ? 15.244 0.105 -5.691 1.00 89.88 80 PRO A O 1
ATOM 646 N N . THR A 1 81 ? 14.593 -0.043 -7.831 1.00 92.88 81 THR A N 1
ATOM 647 C CA . THR A 1 81 ? 13.421 -0.885 -7.569 1.00 92.88 81 THR A CA 1
ATOM 648 C C . THR A 1 81 ? 13.152 -1.859 -8.713 1.00 92.88 81 THR A C 1
ATOM 650 O O . THR A 1 81 ? 13.526 -1.623 -9.864 1.00 92.88 81 THR A O 1
ATOM 653 N N . ASN A 1 82 ? 12.488 -2.970 -8.396 1.00 93.25 82 ASN A N 1
ATOM 654 C CA . ASN A 1 82 ? 11.913 -3.902 -9.365 1.00 93.25 82 ASN A CA 1
ATOM 655 C C . ASN A 1 82 ? 10.384 -3.755 -9.488 1.00 93.25 82 ASN A C 1
ATOM 657 O O . ASN A 1 82 ? 9.756 -4.534 -10.212 1.00 93.25 82 ASN A O 1
ATOM 661 N N . ILE A 1 83 ? 9.791 -2.774 -8.805 1.00 94.94 83 ILE A N 1
ATOM 662 C CA . ILE A 1 83 ? 8.355 -2.511 -8.774 1.00 94.94 83 ILE A CA 1
ATOM 663 C C . ILE A 1 83 ? 8.023 -1.396 -9.765 1.00 94.94 83 ILE A C 1
ATOM 665 O O . ILE A 1 83 ? 8.674 -0.362 -9.819 1.00 94.94 83 ILE A O 1
ATOM 669 N N . LYS A 1 84 ? 6.985 -1.614 -10.569 1.00 92.75 84 LYS A N 1
ATOM 670 C CA . LYS A 1 84 ? 6.439 -0.616 -11.490 1.00 92.75 84 LYS A CA 1
ATOM 671 C C . LYS A 1 84 ? 5.370 0.227 -10.808 1.00 92.75 84 LYS A C 1
ATOM 673 O O . LYS A 1 84 ? 5.422 1.452 -10.844 1.00 92.75 84 LYS A O 1
ATOM 678 N N . ASN A 1 85 ? 4.372 -0.438 -10.232 1.00 95.06 85 ASN A N 1
ATOM 679 C CA . ASN A 1 85 ? 3.304 0.223 -9.501 1.00 95.06 85 ASN A CA 1
ATOM 680 C C . ASN A 1 85 ? 2.747 -0.657 -8.385 1.00 95.06 85 ASN A C 1
ATOM 682 O O . ASN A 1 85 ? 2.891 -1.882 -8.382 1.00 95.06 85 ASN A O 1
ATOM 686 N N . ILE A 1 86 ? 2.112 0.012 -7.431 1.00 97.12 86 ILE A N 1
ATOM 687 C CA . ILE A 1 86 ? 1.462 -0.578 -6.272 1.00 97.12 86 ILE A CA 1
ATOM 688 C C . ILE A 1 86 ? 0.043 -0.034 -6.226 1.00 97.12 86 ILE A C 1
ATOM 690 O O . ILE A 1 86 ? -0.172 1.176 -6.170 1.00 97.12 86 ILE A O 1
ATOM 694 N N . ARG A 1 87 ? -0.942 -0.926 -6.232 1.00 96.44 87 ARG A N 1
ATOM 695 C CA . ARG A 1 87 ? -2.359 -0.583 -6.138 1.00 96.44 87 ARG A CA 1
ATOM 696 C C . ARG A 1 87 ? -2.919 -1.038 -4.801 1.00 96.44 87 ARG A C 1
ATOM 698 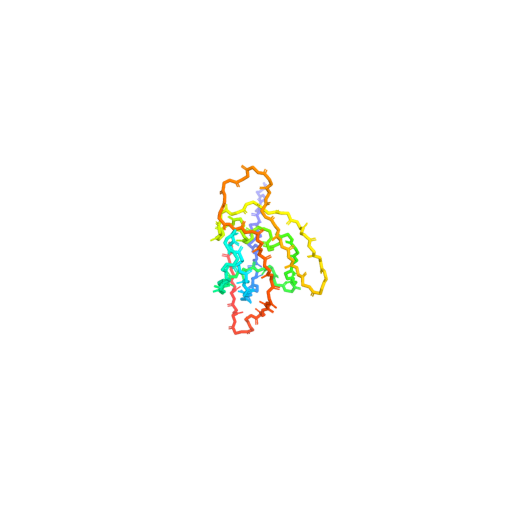O O . ARG A 1 87 ? -2.794 -2.203 -4.429 1.00 96.44 87 ARG A O 1
ATOM 705 N N . VAL A 1 88 ? -3.616 -0.139 -4.115 1.00 95.94 88 VAL A N 1
ATOM 706 C CA . VAL A 1 88 ? -4.423 -0.491 -2.941 1.00 95.94 88 VAL A CA 1
ATOM 707 C C . VAL A 1 88 ? -5.736 -1.098 -3.429 1.00 95.94 88 VAL A C 1
ATOM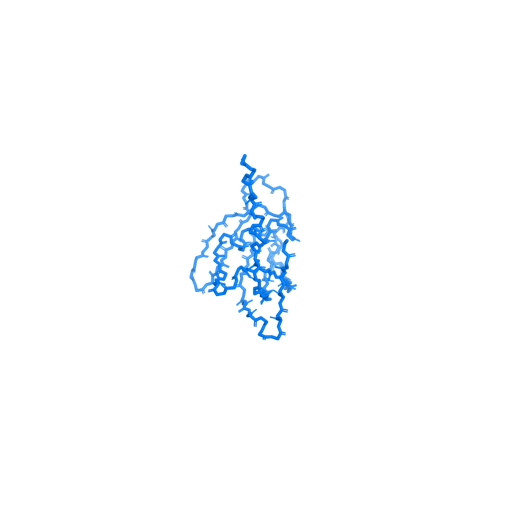 709 O O . VAL A 1 88 ? -6.560 -0.410 -4.029 1.00 95.94 88 VAL A O 1
ATOM 712 N N . VAL A 1 89 ? -5.921 -2.398 -3.197 1.00 94.81 89 VAL A N 1
ATOM 713 C CA . VAL A 1 89 ? -7.081 -3.153 -3.701 1.00 94.81 89 VAL A CA 1
ATOM 714 C C . VAL A 1 89 ? -8.242 -3.095 -2.719 1.00 94.81 89 VAL A C 1
ATOM 716 O O . VAL A 1 89 ? -9.383 -2.831 -3.092 1.00 94.81 89 VAL A O 1
ATOM 719 N N . ARG A 1 90 ? -7.957 -3.380 -1.447 1.00 93.31 90 ARG A N 1
ATOM 720 C CA . ARG A 1 90 ? -8.970 -3.473 -0.397 1.00 93.31 90 ARG A CA 1
ATOM 721 C C . ARG A 1 90 ? -8.354 -3.146 0.945 1.00 93.31 90 ARG A C 1
ATOM 723 O O . ARG A 1 90 ? -7.291 -3.665 1.261 1.00 93.31 90 ARG A O 1
ATOM 730 N N . THR A 1 91 ? -9.072 -2.378 1.755 1.00 94.94 91 THR A N 1
ATOM 731 C CA . THR A 1 91 ? -8.711 -2.108 3.148 1.00 94.94 91 THR A CA 1
ATOM 732 C C . THR A 1 91 ? -9.912 -2.396 4.037 1.00 94.94 91 THR A C 1
ATOM 734 O O . THR A 1 91 ? -11.027 -1.977 3.733 1.00 94.94 91 THR A O 1
ATOM 737 N N . MET A 1 92 ? -9.700 -3.149 5.113 1.00 94.88 92 MET A N 1
ATOM 738 C CA . MET A 1 92 ? -10.730 -3.544 6.070 1.00 94.88 92 MET A CA 1
ATOM 739 C C . MET A 1 92 ? -10.297 -3.177 7.483 1.00 94.88 92 MET A C 1
ATOM 741 O O . MET A 1 92 ? -9.158 -3.441 7.865 1.00 94.88 92 MET A O 1
ATOM 745 N N . LYS A 1 93 ? -11.212 -2.602 8.265 1.00 93.75 93 LYS A N 1
ATOM 746 C CA . LYS A 1 93 ? -11.026 -2.429 9.707 1.00 93.75 93 LYS A CA 1
ATOM 747 C C . LYS A 1 93 ? -11.225 -3.773 10.412 1.00 93.75 93 LYS A C 1
ATOM 749 O O . LYS A 1 93 ? -12.203 -4.471 10.149 1.00 93.75 93 LYS A O 1
ATOM 754 N N . ASP A 1 94 ? -10.308 -4.127 11.303 1.00 90.62 94 ASP A N 1
ATOM 755 C CA . ASP A 1 94 ? -10.433 -5.280 12.192 1.00 90.62 94 ASP A CA 1
ATOM 756 C C . ASP A 1 94 ? -11.251 -4.875 13.426 1.00 90.62 94 ASP A C 1
ATOM 758 O O . ASP A 1 94 ? -10.723 -4.333 14.395 1.00 90.62 94 ASP A O 1
ATOM 762 N N . ASN A 1 95 ? -12.562 -5.120 13.379 1.00 84.94 95 ASN A N 1
ATOM 763 C CA . ASN A 1 95 ? -13.488 -4.754 14.459 1.00 84.94 95 ASN A CA 1
ATOM 764 C C . ASN A 1 95 ? -13.358 -5.638 15.710 1.00 84.94 95 ASN A C 1
ATOM 766 O O . ASN A 1 95 ? -13.990 -5.351 16.724 1.00 84.94 95 ASN A O 1
ATOM 770 N N . THR A 1 96 ? -12.577 -6.720 15.643 1.00 81.69 96 THR A N 1
ATOM 771 C CA . THR A 1 96 ? -12.335 -7.602 16.794 1.00 81.69 96 THR A CA 1
ATOM 772 C C . THR A 1 96 ? -11.157 -7.131 17.644 1.00 81.69 96 THR A C 1
ATOM 774 O O . THR A 1 96 ? -10.965 -7.600 18.764 1.00 81.69 96 THR A O 1
ATOM 777 N N . PHE A 1 97 ? -10.373 -6.183 17.131 1.00 78.50 97 PHE A N 1
ATOM 778 C CA . PHE A 1 97 ? -9.198 -5.662 17.799 1.00 78.50 97 PHE A CA 1
ATOM 779 C C . PHE A 1 97 ? -9.546 -4.492 18.725 1.00 78.50 97 PHE A C 1
ATOM 781 O O . PHE A 1 97 ? -9.976 -3.435 18.270 1.00 78.50 97 PHE A O 1
ATOM 788 N N . GLN A 1 98 ? -9.292 -4.655 20.024 1.00 66.62 98 GLN A N 1
ATOM 789 C CA . GLN A 1 98 ? -9.375 -3.585 21.020 1.00 66.62 98 GLN A CA 1
ATOM 790 C C . GLN A 1 98 ? -8.010 -3.428 21.692 1.00 66.62 98 GLN A C 1
ATOM 792 O O . GLN A 1 98 ? -7.707 -4.117 22.664 1.00 66.62 98 GLN A O 1
ATOM 797 N N . LYS A 1 99 ? -7.151 -2.546 21.164 1.00 62.91 99 LYS A N 1
ATOM 798 C CA . LYS A 1 99 ? -5.880 -2.220 21.825 1.00 62.91 99 LYS A CA 1
ATOM 799 C C . LYS A 1 99 ? -6.012 -0.933 22.613 1.00 62.91 99 LYS A C 1
ATOM 801 O O . LYS A 1 99 ? -5.985 0.160 22.051 1.00 62.91 99 LYS A O 1
ATOM 806 N N . VAL A 1 100 ? -6.080 -1.097 23.927 1.00 57.69 100 VAL A N 1
ATOM 807 C CA . VAL A 1 100 ? -5.842 -0.023 24.887 1.00 57.69 100 VAL A CA 1
ATOM 808 C C . VAL A 1 100 ? -4.329 0.064 25.072 1.00 57.69 100 VAL A C 1
ATOM 810 O O . VAL A 1 100 ? -3.722 -0.855 25.620 1.00 57.69 100 VAL A O 1
ATOM 813 N N . THR A 1 101 ? -3.697 1.118 24.552 1.00 54.06 101 THR A N 1
ATOM 814 C CA . THR A 1 101 ? -2.293 1.408 24.877 1.00 54.06 101 THR A CA 1
ATOM 815 C C . THR A 1 101 ? -2.304 2.437 25.998 1.00 54.06 101 THR A C 1
ATOM 817 O O . THR A 1 101 ? -2.780 3.549 25.799 1.00 54.06 101 THR A O 1
ATOM 820 N N . LEU A 1 102 ? -1.837 2.039 27.180 1.00 48.03 102 LEU A N 1
ATOM 821 C CA . LEU A 1 102 ? -1.528 2.954 28.276 1.00 48.03 102 LEU A CA 1
ATOM 822 C C . LEU A 1 102 ? -0.071 3.386 28.073 1.00 48.03 102 LEU A C 1
ATOM 824 O O . LEU A 1 102 ? 0.807 2.519 28.072 1.00 48.03 102 LEU A O 1
ATOM 828 N N . LEU A 1 103 ? 0.160 4.673 27.807 1.00 48.78 103 LEU A N 1
ATOM 829 C CA . LEU A 1 103 ? 1.494 5.280 27.877 1.00 48.78 103 LEU A CA 1
ATOM 830 C C . LEU A 1 103 ? 1.822 5.643 29.326 1.00 48.78 103 LEU A C 1
ATOM 832 O O . LEU A 1 103 ? 0.867 5.968 30.071 1.00 48.78 103 LEU A O 1
#